Protein AF-A0A926UP22-F1 (afdb_monomer_lite)

Structure (mmCIF, N/CA/C/O backbone):
data_AF-A0A926UP22-F1
#
_entry.id   AF-A0A926UP22-F1
#
loop_
_atom_site.group_PDB
_atom_site.id
_atom_site.type_symbol
_atom_site.label_atom_id
_atom_site.label_alt_id
_atom_site.label_comp_id
_atom_site.label_asym_id
_atom_site.label_entity_id
_atom_site.label_seq_id
_atom_site.pdbx_PDB_ins_code
_atom_site.Cartn_x
_atom_site.Cartn_y
_atom_site.Cartn_z
_atom_site.occupancy
_atom_site.B_iso_or_equiv
_atom_site.auth_seq_id
_atom_site.auth_comp_id
_atom_site.auth_asym_id
_atom_site.auth_atom_id
_atom_site.pdbx_PDB_model_num
ATOM 1 N N . MET A 1 1 ? 1.005 -12.970 -0.689 1.00 61.16 1 MET A N 1
ATOM 2 C CA . MET A 1 1 ? 2.265 -12.343 -0.217 1.00 61.16 1 MET A CA 1
ATOM 3 C C . MET A 1 1 ? 2.832 -11.498 -1.350 1.00 61.16 1 MET A C 1
ATOM 5 O O . MET A 1 1 ? 2.769 -11.961 -2.481 1.00 61.16 1 MET A O 1
ATOM 9 N N . PHE A 1 2 ? 3.344 -10.287 -1.096 1.00 69.38 2 PHE A N 1
ATOM 10 C CA . PHE A 1 2 ? 4.009 -9.521 -2.163 1.00 69.38 2 PHE A CA 1
ATOM 11 C C . PHE A 1 2 ? 5.282 -10.238 -2.624 1.00 69.38 2 PHE A C 1
ATOM 13 O O . PHE A 1 2 ? 6.045 -10.668 -1.753 1.00 69.38 2 PHE A O 1
ATOM 20 N N . PRO A 1 3 ? 5.546 -10.326 -3.939 1.00 80.00 3 PRO A N 1
ATOM 21 C CA . PRO A 1 3 ? 6.833 -10.791 -4.439 1.00 80.00 3 PRO A CA 1
ATOM 22 C C . PRO A 1 3 ? 7.992 -9.988 -3.835 1.00 80.00 3 PRO A C 1
ATOM 24 O O . PRO A 1 3 ? 7.866 -8.789 -3.568 1.00 80.00 3 PRO A O 1
ATOM 27 N N . SER A 1 4 ? 9.131 -10.650 -3.628 1.00 79.00 4 SER A N 1
ATOM 28 C CA . SER A 1 4 ? 10.286 -10.104 -2.898 1.00 79.00 4 SER A CA 1
ATOM 29 C C . SER A 1 4 ? 10.817 -8.791 -3.480 1.00 79.00 4 SER A C 1
ATOM 31 O O . SER A 1 4 ? 11.283 -7.928 -2.740 1.00 79.00 4 SER A O 1
ATOM 33 N N . PHE A 1 5 ? 10.707 -8.592 -4.794 1.00 82.62 5 PHE A N 1
ATOM 34 C CA . PHE A 1 5 ? 11.163 -7.355 -5.425 1.00 82.62 5 PHE A CA 1
ATOM 35 C C . PHE A 1 5 ? 10.269 -6.151 -5.099 1.00 82.62 5 PHE A C 1
ATOM 37 O O . PHE A 1 5 ? 10.794 -5.075 -4.831 1.00 82.62 5 PHE A O 1
ATOM 44 N N . TYR A 1 6 ? 8.942 -6.330 -5.039 1.00 82.56 6 TYR A N 1
ATOM 45 C CA . TYR A 1 6 ? 8.033 -5.258 -4.627 1.00 82.56 6 TYR A CA 1
ATOM 46 C C . TYR A 1 6 ? 8.319 -4.831 -3.190 1.00 82.56 6 TYR A C 1
ATOM 48 O O . TYR A 1 6 ? 8.311 -3.642 -2.897 1.00 82.56 6 TYR A O 1
ATOM 56 N N . GLN A 1 7 ? 8.618 -5.786 -2.301 1.00 84.62 7 GLN A N 1
ATOM 57 C CA . GLN A 1 7 ? 8.979 -5.470 -0.917 1.00 84.62 7 GLN A CA 1
ATOM 58 C C . GLN A 1 7 ? 10.229 -4.591 -0.851 1.00 84.62 7 GLN A C 1
ATOM 60 O O . GLN A 1 7 ? 10.166 -3.528 -0.243 1.00 84.62 7 GLN A O 1
ATOM 65 N N . LYS A 1 8 ? 11.303 -4.959 -1.562 1.00 86.44 8 LYS A N 1
ATOM 66 C CA . LYS A 1 8 ? 12.543 -4.166 -1.602 1.00 86.44 8 LYS A CA 1
ATOM 67 C C . LYS A 1 8 ? 12.329 -2.734 -2.090 1.00 86.44 8 LYS A C 1
ATOM 69 O O . LYS A 1 8 ? 12.986 -1.823 -1.602 1.00 86.44 8 LYS A O 1
ATOM 74 N N . ILE A 1 9 ? 11.445 -2.528 -3.067 1.00 85.62 9 ILE A N 1
ATOM 75 C CA . ILE A 1 9 ? 11.139 -1.186 -3.578 1.00 85.62 9 ILE A CA 1
ATOM 76 C C . ILE A 1 9 ? 10.309 -0.413 -2.551 1.00 85.62 9 ILE A C 1
ATOM 78 O O . ILE A 1 9 ? 10.659 0.708 -2.199 1.00 85.62 9 ILE A O 1
ATOM 82 N N . LEU A 1 10 ? 9.247 -1.020 -2.018 1.00 86.44 10 LEU A N 1
ATOM 83 C CA . LEU A 1 10 ? 8.352 -0.381 -1.051 1.00 86.44 10 LEU A CA 1
ATOM 84 C C . LEU A 1 10 ? 9.061 -0.013 0.262 1.00 86.44 10 LEU A C 1
ATOM 86 O O . LEU A 1 10 ? 8.751 1.026 0.840 1.00 86.44 10 LEU A O 1
ATOM 90 N N . GLU A 1 11 ? 10.032 -0.813 0.706 1.00 88.88 11 GLU A N 1
ATOM 91 C CA . GLU A 1 11 ? 10.859 -0.550 1.894 1.00 88.88 11 GLU A CA 1
ATOM 92 C C . GLU A 1 11 ? 11.722 0.715 1.766 1.00 88.88 11 GLU A C 1
ATOM 94 O O . GLU A 1 11 ? 12.076 1.310 2.782 1.00 88.88 11 GLU A O 1
ATOM 99 N N . LYS A 1 12 ? 12.011 1.186 0.543 1.00 86.31 12 LYS A N 1
ATOM 100 C CA . LYS A 1 12 ? 12.716 2.464 0.330 1.00 86.31 12 LYS A CA 1
ATOM 101 C C . LYS A 1 12 ? 11.844 3.679 0.651 1.00 86.31 12 LYS A C 1
ATOM 103 O O . LYS A 1 12 ? 12.364 4.718 1.045 1.00 86.31 12 LYS A O 1
ATOM 108 N N . TYR A 1 13 ? 10.527 3.557 0.472 1.00 84.75 13 TYR A N 1
ATOM 109 C CA . TYR A 1 13 ? 9.584 4.681 0.539 1.00 84.75 13 TYR A CA 1
ATOM 110 C C . TYR A 1 13 ? 8.708 4.666 1.797 1.00 84.75 13 TYR A C 1
ATOM 112 O O . TYR A 1 13 ? 8.288 5.720 2.287 1.00 84.75 13 TYR A O 1
ATOM 120 N N . LEU A 1 14 ? 8.418 3.479 2.331 1.00 87.69 14 LEU A N 1
ATOM 121 C CA . LEU A 1 14 ? 7.493 3.274 3.440 1.00 87.69 14 LEU A CA 1
ATOM 122 C C . LEU A 1 14 ? 8.234 2.741 4.663 1.00 87.69 14 LEU A C 1
ATOM 124 O O . LEU A 1 14 ? 9.020 1.803 4.578 1.00 87.69 14 LEU A O 1
ATOM 128 N N . ASN A 1 15 ? 7.920 3.293 5.835 1.00 88.75 15 ASN A N 1
ATOM 129 C CA . ASN A 1 15 ? 8.398 2.707 7.085 1.00 88.75 15 ASN A CA 1
ATOM 130 C C . ASN A 1 15 ? 7.677 1.380 7.391 1.00 88.75 15 ASN A C 1
ATOM 132 O O . ASN A 1 15 ? 6.606 1.100 6.850 1.00 88.75 15 ASN A O 1
ATOM 136 N N . ASN A 1 16 ? 8.211 0.594 8.328 1.00 88.25 16 ASN A N 1
ATOM 137 C CA . ASN A 1 16 ? 7.648 -0.715 8.683 1.00 88.25 16 ASN A CA 1
ATOM 138 C C . ASN A 1 16 ? 6.146 -0.680 9.014 1.00 88.25 16 ASN A C 1
ATOM 140 O O . ASN A 1 16 ? 5.397 -1.546 8.565 1.00 88.25 16 ASN A O 1
ATOM 144 N N . LYS A 1 17 ? 5.678 0.337 9.751 1.00 88.62 17 LYS A N 1
ATOM 145 C CA . LYS A 1 17 ? 4.252 0.474 10.100 1.00 88.62 17 LYS A CA 1
ATOM 146 C C . LYS A 1 17 ? 3.398 0.715 8.854 1.00 88.62 17 LYS A C 1
ATOM 148 O O . LYS A 1 17 ? 2.394 0.043 8.660 1.00 88.62 17 LYS A O 1
ATOM 153 N N . GLN A 1 18 ? 3.825 1.633 7.992 1.00 88.06 18 GLN A N 1
ATOM 154 C CA . GLN A 1 18 ? 3.165 1.960 6.728 1.00 88.06 18 GLN A CA 1
ATOM 155 C C . GLN A 1 18 ? 3.131 0.768 5.771 1.00 88.06 18 GLN A C 1
ATOM 157 O O . GLN A 1 18 ? 2.131 0.542 5.096 1.00 88.06 18 GLN A O 1
ATOM 162 N N . LEU A 1 19 ? 4.202 -0.018 5.741 1.00 89.56 19 LEU A N 1
ATOM 163 C CA . LEU A 1 19 ? 4.307 -1.197 4.894 1.00 89.56 19 LEU A CA 1
ATOM 164 C C . LEU A 1 19 ? 3.370 -2.315 5.373 1.00 89.56 19 LEU A C 1
ATOM 166 O O . LEU A 1 19 ? 2.726 -2.973 4.556 1.00 89.56 19 LEU A O 1
ATOM 170 N N . ILE A 1 20 ? 3.221 -2.490 6.690 1.00 90.00 20 ILE A N 1
ATOM 171 C CA . ILE A 1 20 ? 2.202 -3.376 7.271 1.00 90.00 20 ILE A CA 1
ATOM 172 C C . ILE A 1 20 ? 0.798 -2.884 6.909 1.00 90.00 20 ILE A C 1
ATOM 174 O O . ILE A 1 20 ? -0.008 -3.680 6.429 1.00 90.00 20 ILE A O 1
ATOM 178 N N . THR A 1 21 ? 0.518 -1.586 7.067 1.00 90.62 21 THR A N 1
ATOM 179 C CA . THR A 1 21 ? -0.770 -1.002 6.665 1.00 90.62 21 THR A CA 1
ATOM 180 C C . THR A 1 21 ? -1.062 -1.280 5.191 1.00 90.62 21 THR A C 1
ATOM 182 O O . THR A 1 21 ? -2.151 -1.752 4.876 1.00 90.62 21 THR A O 1
ATOM 185 N N . LEU A 1 22 ? -0.086 -1.087 4.296 1.00 90.62 22 LEU A N 1
ATOM 186 C CA . LEU A 1 22 ? -0.232 -1.378 2.868 1.00 90.62 22 LEU A CA 1
ATOM 187 C C . LEU A 1 22 ? -0.513 -2.862 2.603 1.00 90.62 22 LEU A C 1
ATOM 189 O O . LEU A 1 22 ? -1.412 -3.188 1.832 1.00 90.62 22 LEU A O 1
ATOM 193 N N . LYS A 1 23 ? 0.231 -3.767 3.252 1.00 89.88 23 LYS A N 1
ATOM 194 C CA . LYS A 1 23 ? 0.032 -5.223 3.146 1.00 89.88 23 LYS A CA 1
ATOM 195 C C . LYS A 1 23 ? -1.385 -5.624 3.538 1.00 89.88 23 LYS A C 1
ATOM 197 O O . LYS A 1 23 ? -2.025 -6.380 2.809 1.00 89.88 23 LYS A O 1
ATOM 202 N N . VAL A 1 24 ? -1.878 -5.096 4.656 1.00 91.12 24 VAL A N 1
ATOM 203 C CA . VAL A 1 24 ? -3.244 -5.353 5.121 1.00 91.12 24 VAL A CA 1
ATOM 204 C C . VAL A 1 24 ? -4.261 -4.767 4.146 1.00 91.12 24 VAL A C 1
ATOM 206 O O . VAL A 1 24 ? -5.222 -5.445 3.799 1.00 91.12 24 VAL A O 1
ATOM 209 N N . LEU A 1 25 ? -4.041 -3.549 3.648 1.00 90.19 25 LEU A N 1
ATOM 210 C CA . LEU A 1 25 ? -4.966 -2.903 2.720 1.00 90.19 25 LEU A CA 1
ATOM 211 C C . LEU A 1 25 ? -5.083 -3.670 1.395 1.00 90.19 25 LEU A C 1
ATOM 213 O O . LEU A 1 25 ? -6.189 -3.913 0.921 1.00 90.19 25 LEU A O 1
ATOM 217 N N . VAL A 1 26 ? -3.957 -4.108 0.825 1.00 89.75 26 VAL A N 1
ATOM 218 C CA . VAL A 1 26 ? -3.949 -4.915 -0.404 1.00 89.75 26 VAL A CA 1
ATOM 219 C C . VAL A 1 26 ? -4.611 -6.270 -0.183 1.00 89.75 26 VAL A C 1
ATOM 221 O O . VAL A 1 26 ? -5.381 -6.712 -1.031 1.00 89.75 26 VAL A O 1
ATOM 224 N N . TYR A 1 27 ? -4.393 -6.902 0.970 1.00 89.94 27 TYR A N 1
ATOM 225 C CA . TYR A 1 27 ? -5.112 -8.122 1.332 1.00 89.94 27 TYR A CA 1
ATOM 226 C C . TYR A 1 27 ? -6.635 -7.900 1.425 1.00 89.94 27 TYR A C 1
ATOM 228 O O . TYR A 1 27 ? -7.417 -8.696 0.903 1.00 89.94 27 TYR A O 1
ATOM 236 N N . LEU A 1 28 ? -7.078 -6.800 2.043 1.00 89.44 28 LEU A N 1
ATOM 237 C CA . LEU A 1 28 ? -8.500 -6.452 2.130 1.00 89.44 28 LEU A CA 1
ATOM 238 C C . LEU A 1 28 ? -9.113 -6.205 0.748 1.00 89.44 28 LEU A C 1
ATOM 240 O O . LEU A 1 28 ? -10.209 -6.689 0.479 1.00 89.44 28 LEU A O 1
ATOM 244 N N . LEU A 1 29 ? -8.393 -5.526 -0.146 1.00 88.75 29 LEU A N 1
ATOM 245 C CA . LEU A 1 29 ? -8.829 -5.315 -1.528 1.00 88.75 29 LEU A CA 1
ATOM 246 C C . LEU A 1 29 ? -8.959 -6.640 -2.293 1.00 88.75 29 LEU A C 1
ATOM 248 O O . LEU A 1 29 ? -9.960 -6.864 -2.969 1.00 88.75 29 LEU A O 1
ATOM 252 N N . GLN A 1 30 ? -7.987 -7.544 -2.142 1.00 86.44 30 GLN A N 1
ATOM 253 C CA . GLN A 1 30 ? -8.006 -8.859 -2.794 1.00 86.44 30 GLN A CA 1
ATOM 254 C C . GLN A 1 30 ? -9.157 -9.747 -2.305 1.00 86.44 30 GLN A C 1
ATOM 256 O O . GLN A 1 30 ? -9.746 -10.482 -3.095 1.00 86.44 30 GLN A O 1
ATOM 261 N N . THR A 1 31 ? -9.484 -9.681 -1.013 1.00 87.44 31 THR A N 1
ATOM 262 C CA . THR A 1 31 ? -10.522 -10.525 -0.401 1.00 87.44 31 THR A CA 1
ATOM 263 C C . THR A 1 31 ? -11.930 -9.975 -0.590 1.00 87.44 31 THR A C 1
ATOM 265 O O . THR A 1 31 ? -12.843 -10.739 -0.887 1.00 87.44 31 THR A O 1
ATOM 268 N N . GLN A 1 32 ? -12.126 -8.665 -0.424 1.00 83.31 32 GLN A N 1
ATOM 269 C CA . GLN A 1 32 ? -13.451 -8.043 -0.481 1.00 83.31 32 GLN A CA 1
ATOM 270 C C . GLN A 1 32 ? -13.871 -7.656 -1.903 1.00 83.31 32 GLN A C 1
ATOM 272 O O . GLN A 1 32 ? -15.066 -7.509 -2.139 1.00 83.31 32 GLN A O 1
ATOM 277 N N . LYS A 1 33 ? -12.916 -7.481 -2.835 1.00 82.00 33 LYS A N 1
ATOM 278 C CA . LYS A 1 33 ? -13.142 -6.995 -4.214 1.00 82.00 33 LYS A CA 1
ATOM 279 C C . LYS A 1 33 ? -13.931 -5.676 -4.294 1.00 82.00 33 LYS A C 1
ATOM 281 O O . LYS A 1 33 ? -14.504 -5.355 -5.328 1.00 82.00 33 LYS A O 1
ATOM 286 N N . ASP A 1 34 ? -13.949 -4.916 -3.203 1.00 79.62 34 ASP A N 1
ATOM 287 C CA . ASP A 1 34 ? -14.681 -3.664 -3.049 1.00 79.62 34 ASP A CA 1
ATOM 288 C C . ASP A 1 34 ? -13.711 -2.588 -2.558 1.00 79.62 34 ASP A C 1
ATOM 290 O O . ASP A 1 34 ? -12.962 -2.793 -1.598 1.00 79.62 34 ASP A O 1
ATOM 294 N N . VAL A 1 35 ? -13.713 -1.451 -3.248 1.00 83.62 35 VAL A N 1
ATOM 295 C CA . VAL A 1 35 ? -12.756 -0.355 -3.053 1.00 83.62 35 VAL A CA 1
ATOM 296 C C . VAL A 1 35 ? -13.321 0.725 -2.118 1.00 83.62 35 VAL A C 1
ATOM 298 O O . VAL A 1 35 ? -12.607 1.649 -1.730 1.00 83.62 35 VAL A O 1
ATOM 301 N N . ARG A 1 36 ? -14.588 0.611 -1.689 1.00 89.25 36 ARG A N 1
ATOM 302 C CA . ARG A 1 36 ? -15.216 1.577 -0.773 1.00 89.25 36 ARG A CA 1
ATOM 303 C C . ARG A 1 36 ? -14.471 1.654 0.560 1.00 89.25 36 ARG A C 1
ATOM 305 O O . ARG A 1 36 ? -14.316 0.653 1.270 1.00 89.25 36 ARG A O 1
ATOM 312 N N . ILE A 1 37 ? -14.066 2.864 0.950 1.00 89.69 37 ILE A N 1
ATOM 313 C CA . ILE A 1 37 ? -13.298 3.120 2.181 1.00 89.69 37 ILE A CA 1
ATOM 314 C C . ILE A 1 37 ? -14.078 2.664 3.417 1.00 89.69 37 ILE A C 1
ATOM 316 O O . ILE A 1 37 ? -13.494 2.158 4.373 1.00 89.69 37 ILE A O 1
ATOM 320 N N . GLU A 1 38 ? -15.401 2.792 3.406 1.00 89.88 38 GLU A N 1
ATOM 321 C CA . GLU A 1 38 ? -16.295 2.371 4.481 1.00 89.88 38 GLU A CA 1
ATOM 322 C C . GLU A 1 38 ? -16.197 0.869 4.734 1.00 89.88 38 GLU A C 1
ATOM 324 O O . GLU A 1 38 ? -16.174 0.435 5.892 1.00 89.88 38 GLU A O 1
ATOM 329 N N . ARG A 1 39 ? -16.126 0.093 3.644 1.00 89.75 39 ARG A N 1
ATOM 330 C CA . ARG A 1 39 ? -16.052 -1.366 3.666 1.00 89.75 39 ARG A CA 1
ATOM 331 C C . ARG A 1 39 ? -14.664 -1.829 4.086 1.00 89.75 39 ARG A C 1
ATOM 333 O O . ARG A 1 39 ? -14.550 -2.684 4.962 1.00 89.75 39 ARG A O 1
ATOM 340 N N . LEU A 1 40 ? -13.621 -1.195 3.552 1.00 91.12 40 LEU A N 1
ATOM 341 C CA . LEU A 1 40 ? -12.243 -1.425 3.984 1.00 91.12 40 LEU A CA 1
ATOM 342 C C . LEU A 1 40 ? -12.071 -1.110 5.475 1.00 91.12 40 LEU A C 1
ATOM 344 O O . LEU A 1 40 ? -11.507 -1.911 6.211 1.00 91.12 40 LEU A O 1
ATOM 348 N N . ALA A 1 41 ? -12.623 0.007 5.951 1.00 92.06 41 ALA A N 1
ATOM 349 C CA . ALA A 1 41 ? -12.555 0.403 7.353 1.00 92.06 41 ALA A CA 1
ATOM 350 C C . ALA A 1 41 ? -13.337 -0.529 8.285 1.00 92.06 41 ALA A C 1
ATOM 352 O O . ALA A 1 41 ? -12.907 -0.730 9.416 1.00 92.06 41 ALA A O 1
ATOM 353 N N . ALA A 1 42 ? -14.463 -1.096 7.839 1.00 91.88 42 ALA A N 1
ATOM 354 C CA . ALA A 1 42 ? -15.223 -2.072 8.623 1.00 91.88 42 ALA A CA 1
ATOM 355 C C . ALA A 1 42 ? -14.409 -3.352 8.875 1.00 91.88 42 ALA A C 1
ATOM 357 O O . ALA A 1 42 ? -14.405 -3.869 9.993 1.00 91.88 42 ALA A O 1
ATOM 358 N N . ASN A 1 43 ? -13.672 -3.797 7.855 1.00 90.94 43 ASN A N 1
ATOM 359 C CA . ASN A 1 43 ? -12.905 -5.043 7.861 1.00 90.94 43 ASN A CA 1
ATOM 360 C C . ASN A 1 43 ? -11.438 -4.868 8.287 1.00 90.94 43 ASN A C 1
ATOM 362 O O . ASN A 1 43 ? -10.701 -5.846 8.389 1.00 90.94 43 ASN A O 1
ATOM 366 N N . LEU A 1 44 ? -10.995 -3.634 8.530 1.00 90.75 44 LEU A N 1
ATOM 367 C CA . LEU A 1 44 ? -9.633 -3.352 8.961 1.00 90.75 44 LEU A CA 1
ATOM 368 C C . LEU A 1 44 ? -9.420 -3.891 10.392 1.00 90.75 44 LEU A C 1
ATOM 370 O O . LEU A 1 44 ? -10.141 -3.449 11.296 1.00 90.75 44 LEU A O 1
ATOM 374 N N . PRO A 1 45 ? -8.439 -4.791 10.622 1.00 89.38 45 PRO A N 1
ATOM 375 C CA . PRO A 1 45 ? -8.196 -5.452 11.906 1.00 89.38 45 PRO A CA 1
ATOM 376 C C . PRO A 1 45 ? -7.445 -4.523 12.871 1.00 89.38 45 PRO A C 1
ATOM 378 O O . PRO A 1 45 ? -6.310 -4.770 13.268 1.00 89.38 45 PRO A O 1
ATOM 381 N N . LEU A 1 46 ? -8.073 -3.400 13.205 1.00 89.06 46 LEU A N 1
ATOM 382 C CA . LEU A 1 46 ? -7.559 -2.378 14.109 1.00 89.06 46 LEU A CA 1
ATOM 383 C C . LEU A 1 46 ? -8.619 -2.124 15.192 1.00 89.06 46 LEU A C 1
ATOM 385 O O . LEU A 1 46 ? -9.749 -1.777 14.836 1.00 89.06 46 LEU A O 1
ATOM 389 N N . PRO A 1 47 ? -8.291 -2.283 16.490 1.00 90.00 47 PRO A N 1
ATOM 390 C CA . PRO A 1 47 ? -9.250 -2.171 17.590 1.00 90.00 47 PRO A CA 1
ATOM 391 C C . PRO A 1 47 ? -9.517 -0.699 17.936 1.00 90.00 47 PRO A C 1
ATOM 393 O O . PRO A 1 47 ? -9.202 -0.221 19.020 1.00 90.00 47 PRO A O 1
ATOM 396 N N . ILE A 1 48 ? -10.050 0.047 16.974 1.00 92.31 48 ILE A N 1
ATOM 397 C CA . ILE A 1 48 ? -10.426 1.454 17.113 1.00 92.31 48 ILE A CA 1
ATOM 398 C C . ILE A 1 48 ? -11.783 1.683 16.447 1.00 92.31 48 ILE A C 1
ATOM 400 O O . ILE A 1 48 ? -12.238 0.889 15.614 1.00 92.31 48 ILE A O 1
ATOM 404 N N . GLU A 1 49 ? -12.415 2.810 16.769 1.00 94.44 49 GLU A N 1
ATOM 405 C CA . GLU A 1 49 ? -13.689 3.187 16.164 1.00 94.44 49 GLU A CA 1
ATOM 406 C C . GLU A 1 49 ? -13.637 3.167 14.634 1.00 94.44 49 GLU A C 1
ATOM 408 O O . GLU A 1 49 ? -12.647 3.561 14.010 1.00 94.44 49 GLU A O 1
ATOM 413 N N . GLN A 1 50 ? -14.738 2.754 14.008 1.00 91.19 50 GLN A N 1
ATOM 414 C CA . GLN A 1 50 ? -14.817 2.649 12.552 1.00 91.19 50 GLN A CA 1
ATOM 415 C C . GLN A 1 50 ? -14.531 3.987 11.854 1.00 91.19 50 GLN A C 1
ATOM 417 O O . GLN A 1 50 ? -13.815 4.013 10.854 1.00 91.19 50 GLN A O 1
ATOM 422 N N . ASN A 1 51 ? -15.009 5.106 12.404 1.00 92.88 51 ASN A N 1
ATOM 423 C CA . ASN A 1 51 ? -14.725 6.440 11.867 1.00 92.88 51 ASN A CA 1
ATOM 424 C C . ASN A 1 51 ? -13.230 6.785 11.938 1.00 92.88 51 ASN A C 1
ATOM 426 O O . ASN A 1 51 ? -12.678 7.395 11.022 1.00 92.88 51 ASN A O 1
ATOM 430 N N . SER A 1 52 ? -12.547 6.342 12.992 1.00 95.25 52 SER A N 1
ATOM 431 C CA . SER A 1 52 ? -11.097 6.480 13.126 1.00 95.25 52 SER A CA 1
ATOM 432 C C . SER A 1 52 ? -10.347 5.582 12.140 1.00 95.25 52 SER A C 1
ATOM 434 O O . SER A 1 52 ? -9.373 6.039 11.543 1.00 95.25 52 SER A O 1
ATOM 436 N N . ARG A 1 53 ? -10.836 4.362 11.865 1.00 94.44 53 ARG A N 1
ATOM 437 C CA . ARG A 1 53 ? -10.300 3.489 10.797 1.00 94.44 53 ARG A CA 1
ATOM 438 C C . ARG A 1 53 ? -10.448 4.121 9.414 1.00 94.44 53 ARG A C 1
ATOM 440 O O . ARG A 1 53 ? -9.485 4.127 8.653 1.00 94.44 53 ARG A O 1
ATOM 447 N N . ARG A 1 54 ? -11.606 4.716 9.105 1.00 93.88 54 ARG A N 1
ATOM 448 C CA . ARG A 1 54 ? -11.833 5.448 7.842 1.00 93.88 54 ARG A CA 1
ATOM 449 C C . ARG A 1 54 ? -10.835 6.590 7.681 1.00 93.88 54 ARG A C 1
ATOM 451 O O . ARG A 1 54 ? -10.123 6.640 6.682 1.00 93.88 54 ARG A O 1
ATOM 458 N N . ARG A 1 55 ? -10.716 7.445 8.704 1.00 94.50 55 ARG A N 1
ATOM 459 C CA . ARG A 1 55 ? -9.741 8.546 8.722 1.00 94.50 55 ARG A CA 1
ATOM 460 C C . ARG A 1 55 ? -8.305 8.045 8.590 1.00 94.50 55 ARG A C 1
ATOM 462 O O . ARG A 1 55 ? -7.505 8.678 7.911 1.00 94.50 55 ARG A O 1
ATOM 469 N N . HIS A 1 56 ? -7.969 6.916 9.211 1.00 91.81 56 HIS A N 1
ATOM 470 C CA . HIS A 1 56 ? -6.649 6.304 9.085 1.00 91.81 56 HIS A CA 1
ATOM 471 C C . HIS A 1 56 ? -6.351 5.887 7.640 1.00 91.81 56 HIS A C 1
ATOM 473 O O . HIS A 1 56 ? -5.307 6.262 7.113 1.00 91.81 56 HIS A O 1
ATOM 479 N N . ILE A 1 57 ? -7.278 5.174 6.989 1.00 91.81 57 ILE A N 1
ATOM 480 C CA . ILE A 1 57 ? -7.141 4.762 5.584 1.00 91.81 57 ILE A CA 1
ATOM 481 C C . ILE A 1 57 ? -7.015 5.989 4.678 1.00 91.81 57 ILE A C 1
ATOM 483 O O . ILE A 1 57 ? -6.079 6.061 3.890 1.00 91.81 57 ILE A O 1
ATOM 487 N N . GLN A 1 58 ? -7.890 6.985 4.833 1.00 92.56 58 GLN A N 1
ATOM 488 C CA . GLN A 1 58 ? -7.839 8.221 4.044 1.00 92.56 58 GLN A CA 1
ATOM 489 C C . GLN A 1 58 ? -6.495 8.941 4.195 1.00 92.56 58 GLN A C 1
ATOM 491 O O . GLN A 1 58 ? -5.854 9.276 3.204 1.00 92.56 58 GLN A O 1
ATOM 496 N N . ARG A 1 59 ? -6.020 9.132 5.434 1.00 91.06 59 ARG A N 1
ATOM 497 C CA . ARG A 1 59 ? -4.716 9.764 5.698 1.00 91.06 59 ARG A CA 1
ATOM 498 C C . ARG A 1 59 ? -3.556 8.963 5.117 1.00 91.06 59 ARG A C 1
ATOM 500 O O . ARG A 1 59 ? -2.579 9.560 4.682 1.00 91.06 59 ARG A O 1
ATOM 507 N N . PHE A 1 60 ? -3.646 7.636 5.141 1.00 90.19 60 PHE A N 1
ATOM 508 C CA . PHE A 1 60 ? -2.627 6.765 4.573 1.00 90.19 60 PHE A CA 1
ATOM 509 C C . PHE A 1 60 ? -2.584 6.862 3.043 1.00 90.19 60 PHE A C 1
ATOM 511 O O . PHE A 1 60 ? -1.503 7.026 2.485 1.00 90.19 60 PHE A O 1
ATOM 518 N N . LEU A 1 61 ? -3.742 6.818 2.379 1.00 86.38 61 LEU A N 1
ATOM 519 C CA . LEU A 1 61 ? -3.846 6.913 0.919 1.00 86.38 61 LEU A CA 1
ATOM 520 C C . LEU A 1 61 ? -3.458 8.299 0.390 1.00 86.38 61 LEU A C 1
ATOM 522 O O . LEU A 1 61 ? -2.823 8.396 -0.652 1.00 86.38 61 LEU A O 1
ATOM 526 N N . ASN A 1 62 ? -3.763 9.358 1.143 1.00 87.62 62 ASN A N 1
ATOM 527 C CA . ASN A 1 62 ? -3.387 10.732 0.797 1.00 87.62 62 ASN A CA 1
ATOM 528 C C . ASN A 1 62 ? -1.934 11.078 1.167 1.00 87.62 62 ASN A C 1
ATOM 530 O O . ASN A 1 62 ? -1.501 12.216 0.984 1.00 87.62 62 ASN A O 1
ATOM 534 N N . ALA A 1 63 ? -1.168 10.145 1.739 1.00 84.56 63 ALA A N 1
ATOM 535 C CA . ALA A 1 63 ? 0.212 10.417 2.109 1.00 84.56 63 ALA A CA 1
ATOM 536 C C . ALA A 1 63 ? 1.077 10.582 0.851 1.00 84.56 63 ALA A C 1
ATOM 538 O O . ALA A 1 63 ? 1.142 9.686 0.016 1.00 84.56 63 ALA A O 1
ATOM 539 N N . GLN A 1 64 ? 1.847 11.671 0.774 1.00 75.12 64 GLN A N 1
ATOM 540 C CA . GLN A 1 64 ? 2.758 11.952 -0.349 1.00 75.12 64 GLN A CA 1
ATOM 541 C C . GLN A 1 64 ? 3.771 10.819 -0.610 1.00 75.12 64 GLN A C 1
ATOM 543 O O . GLN A 1 64 ? 4.216 10.614 -1.735 1.00 75.12 64 GLN A O 1
ATOM 548 N N . LYS A 1 65 ? 4.097 10.032 0.425 1.00 75.31 65 LYS A N 1
ATOM 549 C CA . LYS A 1 65 ? 4.975 8.852 0.333 1.00 75.31 65 LYS A CA 1
ATOM 550 C C . LYS A 1 65 ? 4.374 7.699 -0.472 1.00 75.31 65 LYS A C 1
ATOM 552 O O . LYS A 1 65 ? 5.118 6.852 -0.946 1.00 75.31 65 LYS A O 1
ATOM 557 N N . LEU A 1 66 ? 3.048 7.664 -0.611 1.00 73.56 66 LEU A N 1
ATOM 558 C CA . LEU A 1 66 ? 2.320 6.727 -1.463 1.00 73.56 66 LEU A CA 1
ATOM 559 C C . LEU A 1 66 ? 2.073 7.315 -2.861 1.00 73.56 66 LEU A C 1
ATOM 561 O O . LEU A 1 66 ? 1.213 6.823 -3.586 1.00 73.56 66 LEU A O 1
ATOM 565 N N . SER A 1 67 ? 2.797 8.378 -3.241 1.00 74.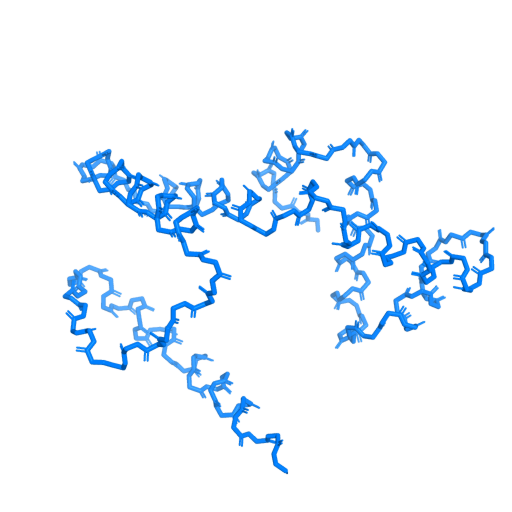12 67 SER A N 1
ATOM 566 C CA . SER A 1 67 ? 2.696 8.943 -4.582 1.00 74.12 67 SER A CA 1
ATOM 567 C C . SER A 1 67 ? 2.884 7.837 -5.612 1.00 74.12 67 SER A C 1
ATOM 569 O O . SER A 1 67 ? 3.934 7.188 -5.678 1.00 74.12 67 SER A O 1
ATOM 571 N N . ILE A 1 68 ? 1.835 7.645 -6.409 1.00 67.31 68 ILE A N 1
ATOM 572 C CA . ILE A 1 68 ? 1.778 6.662 -7.485 1.00 67.31 68 ILE A CA 1
ATOM 573 C C . ILE A 1 68 ? 2.994 6.859 -8.393 1.00 67.31 68 ILE A C 1
ATOM 575 O O . ILE A 1 68 ? 3.691 5.902 -8.696 1.00 67.31 68 ILE A O 1
ATOM 579 N N . VAL A 1 69 ? 3.329 8.107 -8.718 1.00 72.12 69 VAL A N 1
ATOM 580 C CA . VAL A 1 69 ? 4.464 8.464 -9.579 1.00 72.12 69 VAL A CA 1
ATOM 581 C C . VAL A 1 69 ? 5.793 7.917 -9.042 1.00 72.12 69 VAL A C 1
ATOM 583 O O . VAL A 1 69 ? 6.571 7.358 -9.808 1.00 72.12 69 VAL A O 1
ATOM 586 N N . LEU A 1 70 ? 6.044 8.022 -7.732 1.00 71.62 70 LEU A N 1
ATOM 587 C CA . LEU A 1 70 ? 7.313 7.598 -7.126 1.00 71.62 70 LEU A CA 1
ATOM 588 C C . LEU A 1 70 ? 7.430 6.073 -7.035 1.00 71.62 70 LEU A C 1
ATOM 590 O O . LEU A 1 70 ? 8.453 5.499 -7.397 1.00 71.62 70 LEU A O 1
ATOM 594 N N . ILE A 1 71 ? 6.371 5.409 -6.568 1.00 78.69 71 ILE A N 1
ATOM 595 C CA . ILE A 1 71 ? 6.396 3.959 -6.343 1.00 78.69 71 ILE A CA 1
ATOM 596 C C . ILE A 1 71 ? 6.302 3.199 -7.671 1.00 78.69 71 ILE A C 1
ATOM 598 O O . ILE A 1 71 ? 7.025 2.222 -7.872 1.00 78.69 71 ILE A O 1
ATOM 602 N N . TRP A 1 72 ? 5.430 3.631 -8.587 1.00 77.75 72 TRP A N 1
ATOM 603 C CA . TRP A 1 72 ? 5.230 2.927 -9.853 1.00 77.75 72 TRP A CA 1
ATOM 604 C C . TRP A 1 72 ? 6.436 3.032 -10.772 1.00 77.75 72 TRP A C 1
ATOM 606 O O . TRP A 1 72 ? 6.729 2.060 -11.461 1.00 77.75 72 TRP A O 1
ATOM 616 N N . PHE A 1 73 ? 7.162 4.151 -10.760 1.00 78.31 73 PHE A N 1
ATOM 617 C CA . PHE A 1 73 ? 8.319 4.3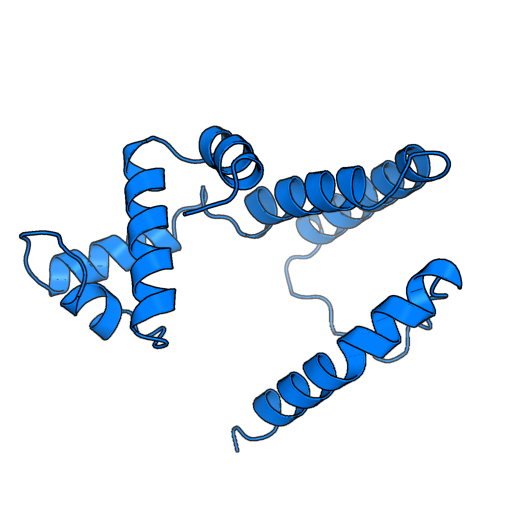06 -11.634 1.00 78.31 73 PHE A CA 1
ATOM 618 C C . PHE A 1 73 ? 9.421 3.287 -11.316 1.00 78.31 73 PHE A C 1
ATOM 620 O O . PHE A 1 73 ? 9.871 2.569 -12.208 1.00 78.31 73 PHE A O 1
ATOM 627 N N . ASP A 1 74 ? 9.795 3.144 -10.042 1.00 79.50 74 ASP A N 1
ATOM 628 C CA . ASP A 1 74 ? 10.799 2.159 -9.625 1.00 79.50 74 ASP A CA 1
ATOM 629 C C . ASP A 1 74 ? 10.348 0.717 -9.885 1.00 79.50 74 ASP A C 1
ATOM 631 O O . ASP A 1 74 ? 11.151 -0.126 -10.286 1.00 79.50 74 ASP A O 1
ATOM 635 N N . ILE A 1 75 ? 9.056 0.432 -9.692 1.00 82.19 75 ILE A N 1
ATOM 636 C CA . ILE A 1 75 ? 8.468 -0.878 -9.994 1.00 82.19 75 ILE A CA 1
ATOM 637 C C . ILE A 1 75 ? 8.555 -1.187 -11.489 1.00 82.19 75 ILE A C 1
ATOM 639 O O . ILE A 1 75 ? 8.984 -2.278 -11.857 1.00 82.19 75 ILE A O 1
ATOM 643 N N . ILE A 1 76 ? 8.149 -0.247 -12.346 1.00 80.69 76 ILE A N 1
ATOM 644 C CA . ILE A 1 76 ? 8.166 -0.414 -13.802 1.00 80.69 76 ILE A CA 1
ATOM 645 C C . ILE A 1 76 ? 9.606 -0.551 -14.291 1.00 80.69 76 ILE A C 1
ATOM 647 O O . ILE A 1 76 ? 9.889 -1.438 -15.088 1.00 80.69 76 ILE A O 1
ATOM 651 N N . LYS A 1 77 ? 10.535 0.258 -13.773 1.00 81.19 77 LYS A N 1
ATOM 652 C CA . LYS A 1 77 ? 11.959 0.176 -14.113 1.00 81.19 77 LYS A CA 1
ATOM 653 C C . LYS A 1 77 ? 12.543 -1.206 -13.813 1.00 81.19 77 LYS A C 1
ATOM 655 O O . LYS A 1 77 ? 13.217 -1.775 -14.666 1.00 81.19 77 LYS A O 1
ATOM 660 N N . GLU A 1 78 ? 12.251 -1.755 -12.634 1.00 81.25 78 GLU A N 1
ATOM 661 C CA . GLU A 1 78 ? 12.672 -3.107 -12.237 1.00 81.25 78 GLU A CA 1
ATOM 662 C C . GLU A 1 78 ? 11.942 -4.223 -12.999 1.00 81.25 78 GLU A C 1
ATOM 664 O O . GLU A 1 78 ? 12.502 -5.293 -13.226 1.00 81.25 78 GLU A O 1
ATOM 669 N N . LEU A 1 79 ? 10.690 -4.010 -13.405 1.00 81.62 79 LEU A N 1
ATOM 670 C CA . LEU A 1 79 ? 9.973 -4.956 -14.262 1.00 81.62 79 LEU A CA 1
ATOM 671 C C . LEU A 1 79 ? 10.582 -4.994 -15.661 1.00 81.62 79 LEU A C 1
ATOM 673 O O . LEU A 1 79 ? 10.863 -6.074 -16.171 1.00 81.62 79 LEU A O 1
ATOM 677 N N . ILE A 1 80 ? 10.828 -3.830 -16.259 1.00 78.00 80 ILE A N 1
ATOM 678 C CA . ILE A 1 80 ? 11.435 -3.722 -17.584 1.00 78.00 80 ILE A CA 1
ATOM 679 C C . ILE A 1 80 ? 12.847 -4.318 -17.558 1.00 78.00 80 ILE A C 1
ATOM 681 O O . ILE A 1 80 ? 13.169 -5.114 -18.430 1.00 78.00 80 ILE A O 1
ATOM 685 N N . SER A 1 81 ? 13.672 -4.020 -16.550 1.00 77.75 81 SER A N 1
ATOM 686 C CA . SER A 1 81 ? 15.026 -4.591 -16.467 1.00 77.75 81 SER A CA 1
ATOM 687 C C . SER A 1 81 ? 15.044 -6.116 -16.335 1.00 77.75 81 SER A C 1
ATOM 689 O O . SER A 1 81 ? 15.983 -6.759 -16.793 1.00 77.75 81 SER A O 1
ATOM 691 N N . LYS A 1 82 ? 14.016 -6.708 -15.718 1.00 71.94 82 LYS A N 1
ATOM 692 C CA . LYS A 1 82 ? 13.887 -8.166 -15.590 1.00 71.94 82 LYS A CA 1
ATOM 693 C C . LYS A 1 82 ? 13.284 -8.834 -16.815 1.00 71.94 82 LYS A C 1
ATOM 695 O O . LYS A 1 82 ? 13.608 -9.985 -17.085 1.00 71.94 82 LYS A O 1
ATOM 700 N N . LEU A 1 83 ? 12.378 -8.146 -17.505 1.00 71.44 83 LEU A N 1
ATOM 701 C CA . LEU A 1 83 ? 11.688 -8.668 -18.684 1.00 71.44 83 LEU A CA 1
ATOM 702 C C . LEU A 1 83 ? 12.499 -8.455 -19.972 1.00 71.44 83 LEU A C 1
ATOM 704 O O . LEU A 1 83 ? 12.330 -9.219 -20.917 1.00 71.44 83 LEU A O 1
ATOM 708 N N . PHE A 1 84 ? 13.395 -7.463 -20.007 1.00 65.19 84 PHE A N 1
ATOM 709 C CA . PHE A 1 84 ? 14.222 -7.133 -21.167 1.00 65.19 84 PHE A CA 1
ATOM 710 C C . PHE A 1 84 ? 15.717 -7.316 -20.864 1.00 65.19 84 PHE A C 1
ATOM 712 O O . PHE A 1 84 ? 16.290 -6.615 -20.033 1.00 65.19 84 PHE A O 1
ATOM 719 N N . ILE A 1 85 ? 16.351 -8.253 -21.576 1.00 58.41 85 ILE A N 1
ATOM 720 C CA . ILE A 1 85 ? 17.805 -8.495 -21.576 1.00 58.41 85 ILE A CA 1
ATOM 721 C C . ILE A 1 85 ? 18.510 -7.371 -22.385 1.00 58.41 85 ILE A C 1
ATOM 723 O O . ILE A 1 85 ? 17.921 -6.860 -23.343 1.00 58.41 85 ILE A O 1
ATOM 727 N N . PRO A 1 86 ? 19.715 -6.909 -21.987 1.00 54.34 86 PRO A N 1
ATOM 728 C CA . PRO A 1 86 ? 20.056 -5.485 -21.970 1.00 54.34 86 PRO A CA 1
ATOM 729 C C . PRO A 1 86 ? 20.964 -5.001 -23.113 1.00 54.34 86 PRO A C 1
ATOM 731 O O . PRO A 1 86 ? 21.953 -4.329 -22.836 1.00 54.34 86 PRO A O 1
ATOM 734 N N . ASP A 1 87 ? 20.625 -5.250 -24.377 1.00 54.03 87 ASP A N 1
ATOM 735 C CA . ASP A 1 87 ? 21.386 -4.615 -25.474 1.00 54.03 87 ASP A CA 1
ATOM 736 C C . ASP A 1 87 ? 20.831 -3.224 -25.853 1.00 54.03 87 ASP A C 1
ATOM 738 O O . ASP A 1 87 ? 21.601 -2.310 -26.133 1.00 54.03 87 ASP A O 1
ATOM 742 N N . ASP A 1 88 ? 19.520 -2.987 -25.704 1.00 53.97 88 ASP A N 1
ATOM 743 C CA . ASP A 1 88 ? 18.884 -1.695 -26.059 1.00 53.97 88 ASP A CA 1
ATOM 744 C C . ASP A 1 88 ? 18.466 -0.836 -24.844 1.00 53.97 88 ASP A C 1
ATOM 746 O O . ASP A 1 88 ? 18.045 0.320 -24.969 1.00 53.97 88 ASP A O 1
ATOM 750 N N . LEU A 1 89 ? 18.524 -1.406 -23.637 1.00 53.72 89 LEU A N 1
ATOM 751 C CA . LEU A 1 89 ? 17.820 -0.873 -22.467 1.00 53.72 89 LEU A CA 1
ATOM 752 C C . LEU A 1 89 ? 18.397 0.438 -21.890 1.00 53.72 89 LEU A C 1
ATOM 754 O O . LEU A 1 89 ? 17.605 1.328 -21.556 1.00 53.72 89 LEU A O 1
ATOM 758 N N . PRO A 1 90 ? 19.728 0.616 -21.756 1.00 57.53 90 PRO A N 1
ATOM 759 C CA . PRO A 1 90 ? 20.283 1.801 -21.098 1.00 57.53 90 PRO A CA 1
ATOM 760 C C . PRO A 1 90 ? 19.975 3.108 -21.844 1.00 57.53 90 PRO A C 1
ATOM 762 O O . PRO A 1 90 ? 19.726 4.133 -21.208 1.00 57.53 90 PRO A O 1
ATOM 765 N N . ALA A 1 91 ? 19.949 3.072 -23.181 1.00 55.72 91 ALA A N 1
ATOM 766 C CA . ALA A 1 91 ? 19.680 4.240 -24.019 1.00 55.72 91 ALA A CA 1
ATOM 767 C C . ALA A 1 91 ? 18.189 4.621 -24.022 1.00 55.72 91 ALA A C 1
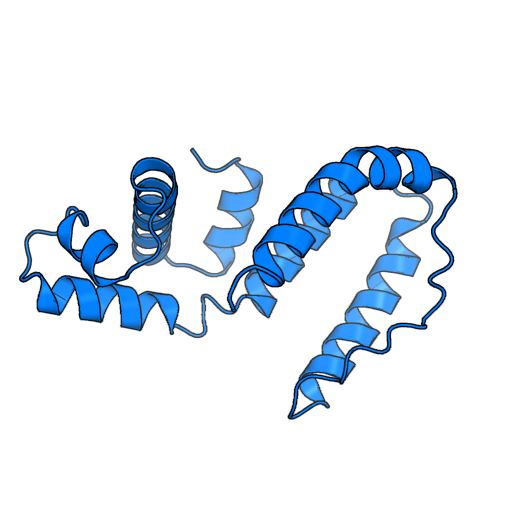ATOM 769 O O . ALA A 1 91 ? 17.844 5.794 -23.864 1.00 55.72 91 ALA A O 1
ATOM 770 N N . MET A 1 92 ? 17.292 3.634 -24.127 1.00 50.16 92 MET A N 1
ATOM 771 C CA . MET A 1 92 ? 15.846 3.872 -24.092 1.00 50.16 92 MET A CA 1
ATOM 772 C C . MET A 1 92 ? 15.360 4.351 -22.719 1.00 50.16 92 MET A C 1
ATOM 774 O O . MET A 1 92 ? 14.600 5.318 -22.638 1.00 50.16 92 MET A O 1
ATOM 778 N N . ALA A 1 93 ? 15.806 3.707 -21.636 1.00 53.03 93 ALA A N 1
ATOM 779 C CA . ALA A 1 93 ? 15.336 4.016 -20.286 1.00 53.03 93 ALA A CA 1
ATOM 780 C C . ALA A 1 93 ? 15.769 5.414 -19.815 1.00 53.03 93 ALA A C 1
ATOM 782 O O . ALA A 1 93 ? 15.000 6.093 -19.136 1.00 53.03 93 ALA A O 1
ATOM 783 N N . LYS A 1 94 ? 16.969 5.869 -20.200 1.00 54.72 94 LYS A N 1
ATOM 784 C CA . LYS A 1 94 ? 17.477 7.199 -19.835 1.00 54.72 94 LYS A CA 1
ATOM 785 C C . LYS A 1 94 ? 16.692 8.321 -20.527 1.00 54.72 94 LYS A C 1
ATOM 787 O O . LYS A 1 94 ? 16.241 9.246 -19.857 1.00 54.72 94 LYS A O 1
ATOM 792 N N . ASN A 1 95 ? 16.433 8.176 -21.828 1.00 54.84 95 ASN A N 1
ATOM 793 C CA . ASN A 1 95 ? 15.660 9.153 -22.602 1.00 54.84 95 ASN A CA 1
ATOM 794 C C . ASN A 1 95 ? 14.200 9.250 -22.132 1.00 54.84 95 ASN A C 1
ATOM 796 O O . ASN A 1 95 ? 13.653 10.346 -22.013 1.00 54.84 95 ASN A O 1
ATOM 800 N N . TRP A 1 96 ? 13.568 8.117 -21.813 1.00 48.28 96 TRP A N 1
ATOM 801 C CA . TRP A 1 96 ? 12.193 8.106 -21.306 1.00 48.28 96 TRP A CA 1
ATOM 802 C C . TRP A 1 96 ? 12.074 8.710 -19.905 1.00 48.28 96 TRP A C 1
ATOM 804 O O . TRP A 1 96 ? 11.124 9.444 -19.635 1.00 48.28 96 TRP A O 1
ATOM 814 N N . GLN A 1 97 ? 13.036 8.435 -19.021 1.00 48.50 97 GLN A N 1
ATOM 815 C CA . GLN A 1 97 ? 13.011 8.913 -17.639 1.00 48.50 97 GLN A CA 1
ATOM 816 C C . GLN A 1 97 ? 13.110 10.445 -17.560 1.00 48.50 97 GLN A C 1
ATOM 818 O O . GLN A 1 97 ? 12.325 11.070 -16.846 1.00 48.50 97 GLN A O 1
ATOM 823 N N . GLU A 1 98 ? 14.021 11.057 -18.320 1.00 54.28 98 GLU A N 1
ATOM 824 C CA . GLU A 1 98 ? 14.187 12.517 -18.356 1.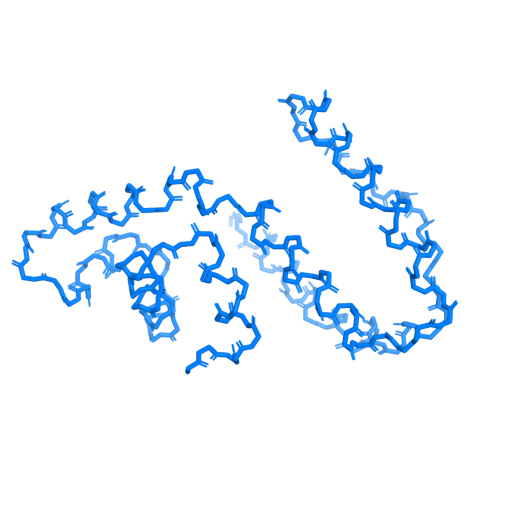00 54.28 98 GLU A CA 1
ATOM 825 C C . GLU A 1 98 ? 12.999 13.206 -19.047 1.00 54.28 98 GLU A C 1
ATOM 827 O O . GLU A 1 98 ? 12.463 14.187 -18.529 1.00 54.28 98 GLU A O 1
ATOM 832 N N . SER A 1 99 ? 12.517 12.655 -20.168 1.00 55.81 99 SER A N 1
ATOM 833 C CA . SER A 1 99 ? 11.373 13.210 -20.903 1.00 55.81 99 SER A CA 1
ATOM 834 C C . SER A 1 99 ? 10.086 13.179 -20.079 1.00 55.81 99 SER A C 1
ATOM 836 O O . SER A 1 99 ? 9.341 14.159 -20.056 1.00 55.81 99 SER A O 1
ATOM 838 N N . TRP A 1 100 ? 9.803 12.071 -19.393 1.00 50.44 100 TRP A N 1
ATOM 839 C CA . TRP A 1 100 ? 8.575 11.920 -18.617 1.00 50.44 100 TRP A CA 1
AT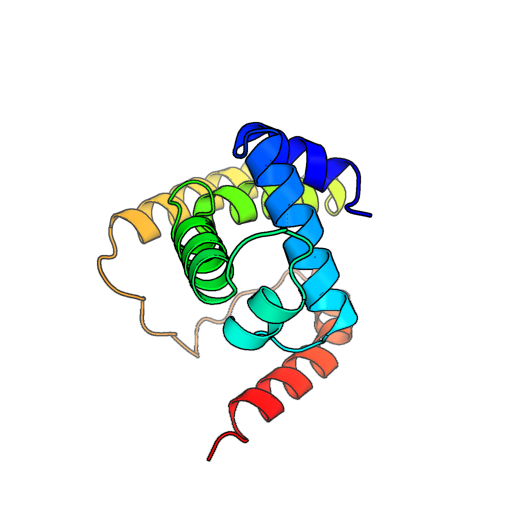OM 840 C C . TRP A 1 100 ? 8.597 12.750 -17.328 1.00 50.44 100 TRP A C 1
ATOM 842 O O . TRP A 1 100 ? 7.628 13.451 -17.044 1.00 50.44 100 TRP A O 1
ATOM 852 N N . TYR A 1 101 ? 9.715 12.754 -16.591 1.00 50.09 101 TYR A N 1
ATOM 853 C CA . TYR A 1 101 ? 9.870 13.562 -15.374 1.00 50.09 101 TYR A CA 1
ATOM 854 C C . TYR A 1 101 ? 9.736 15.065 -15.655 1.00 50.09 101 TYR A C 1
ATOM 856 O O . TYR A 1 101 ? 9.050 15.776 -14.919 1.00 50.09 101 TYR A O 1
ATOM 864 N N . ASN A 1 102 ? 10.333 15.543 -16.752 1.00 55.34 102 ASN A N 1
ATOM 865 C CA . ASN A 1 102 ? 10.195 16.936 -17.173 1.00 55.34 102 ASN A CA 1
ATOM 866 C C . ASN A 1 102 ? 8.762 17.263 -17.595 1.00 55.34 102 ASN A C 1
ATOM 868 O O . ASN A 1 102 ? 8.259 18.320 -17.232 1.00 55.34 102 ASN A O 1
ATOM 872 N N . THR A 1 103 ? 8.081 16.341 -18.280 1.00 57.75 103 THR A N 1
ATOM 873 C CA . THR A 1 103 ? 6.683 16.533 -18.691 1.00 57.75 103 THR A CA 1
ATOM 874 C C . THR A 1 103 ? 5.779 16.694 -17.468 1.00 57.75 103 THR A C 1
ATOM 876 O O . THR A 1 103 ? 5.095 17.702 -17.359 1.00 57.75 103 THR A O 1
ATOM 879 N N . ILE A 1 104 ? 5.844 15.770 -16.503 1.00 48.78 104 ILE A N 1
ATOM 880 C CA . ILE A 1 104 ? 5.006 15.793 -15.291 1.00 48.78 104 ILE A CA 1
ATOM 881 C C . ILE A 1 104 ? 5.241 17.058 -14.454 1.00 48.78 104 ILE A C 1
ATOM 883 O O . ILE A 1 104 ? 4.287 17.646 -13.953 1.00 48.78 104 ILE A O 1
ATOM 887 N N . ASN A 1 105 ? 6.496 17.491 -14.306 1.00 52.97 105 ASN A N 1
ATOM 888 C CA . ASN A 1 105 ? 6.828 18.666 -13.493 1.00 52.97 105 ASN A CA 1
ATOM 889 C C . ASN A 1 105 ? 6.527 20.002 -14.186 1.00 52.97 105 ASN A C 1
ATOM 891 O O . ASN A 1 105 ? 6.425 21.023 -13.509 1.00 52.97 105 ASN A O 1
ATOM 895 N N . GLN A 1 106 ? 6.404 20.014 -15.514 1.00 50.16 106 GLN A N 1
ATOM 896 C CA . GLN A 1 106 ? 6.054 21.208 -16.288 1.00 50.16 106 GLN A CA 1
ATOM 897 C C . GLN A 1 106 ? 4.545 21.320 -16.534 1.00 50.16 106 GLN A C 1
ATOM 899 O O . GLN A 1 106 ? 4.034 22.421 -16.735 1.00 50.16 106 GLN A O 1
ATOM 904 N N . THR A 1 107 ? 3.808 20.210 -16.488 1.00 43.97 107 THR A N 1
ATOM 905 C CA . THR A 1 107 ? 2.356 20.212 -16.670 1.00 43.97 107 THR A CA 1
ATOM 906 C C . THR A 1 107 ? 1.632 20.414 -15.345 1.00 43.97 107 THR A C 1
ATOM 908 O O . THR A 1 107 ? 1.712 19.589 -14.442 1.00 43.97 107 THR A O 1
ATOM 911 N N . SER A 1 108 ? 0.865 21.497 -15.243 1.00 46.09 108 SER A N 1
ATOM 912 C CA . SER A 1 108 ? -0.024 21.779 -14.103 1.00 46.09 108 SER A CA 1
ATOM 913 C C . SER A 1 108 ? -1.404 21.114 -14.240 1.00 46.09 108 SER A C 1
ATOM 915 O O . SER A 1 108 ? -2.238 21.234 -13.345 1.00 46.09 108 SER A O 1
ATOM 917 N N . GLN A 1 109 ? -1.654 20.423 -15.356 1.00 45.91 109 GLN A N 1
ATOM 918 C CA . GLN A 1 109 ? -2.922 19.788 -15.726 1.00 45.91 109 GLN A CA 1
ATOM 919 C C . GLN A 1 109 ? -2.632 18.478 -16.476 1.00 45.91 109 GLN A C 1
ATOM 921 O O . GLN A 1 109 ? -1.556 18.334 -17.060 1.00 45.91 109 GLN A O 1
ATOM 926 N N . PHE A 1 110 ? -3.566 17.522 -16.470 1.00 43.44 110 PHE A N 1
ATOM 927 C CA . PHE A 1 110 ? -3.432 16.316 -17.293 1.00 43.44 110 PHE A CA 1
ATOM 928 C C . PHE A 1 110 ? -3.400 16.712 -18.773 1.00 43.44 110 PHE A C 1
ATOM 930 O O . PHE A 1 110 ? -4.269 17.452 -19.229 1.00 43.44 110 PHE A O 1
ATOM 937 N N . LEU A 1 111 ? -2.395 16.236 -19.513 1.00 50.53 111 LEU A N 1
ATOM 938 C CA . LEU A 1 111 ? -2.357 16.410 -20.963 1.00 50.53 111 LEU A CA 1
ATOM 939 C C . LEU A 1 111 ? -3.547 15.682 -21.586 1.00 50.53 111 LEU A C 1
ATOM 941 O O . LEU A 1 111 ? -3.839 14.540 -21.228 1.00 50.53 111 LEU A O 1
ATOM 945 N N . GLU A 1 112 ? -4.208 16.351 -22.522 1.00 42.78 112 GLU A N 1
ATOM 946 C CA . GLU A 1 112 ? -5.311 15.779 -23.279 1.00 42.78 112 GLU A CA 1
ATOM 947 C C . GLU A 1 112 ? -4.812 14.557 -24.063 1.00 42.78 112 GLU A C 1
ATOM 949 O O . GLU A 1 112 ? -3.748 14.591 -24.694 1.00 42.78 112 GLU A O 1
ATOM 954 N N . TYR A 1 113 ? -5.546 13.447 -23.972 1.00 41.22 113 TYR A N 1
ATOM 955 C CA . TYR A 1 113 ? -5.186 12.222 -24.674 1.00 41.22 113 TYR A CA 1
ATOM 956 C C . TYR A 1 113 ? -5.273 12.464 -26.185 1.00 41.22 113 TYR A C 1
ATOM 958 O O . TYR A 1 113 ? -6.337 12.746 -26.725 1.00 41.22 113 TYR A O 1
ATOM 966 N N . GLN A 1 114 ? -4.136 12.371 -26.871 1.00 48.56 114 GLN A N 1
ATOM 967 C CA . GLN A 1 114 ? -4.067 12.476 -28.325 1.00 48.56 114 GLN A CA 1
ATOM 968 C C . GLN A 1 114 ? -4.250 11.066 -28.909 1.00 48.56 114 GLN A C 1
ATOM 970 O O . GLN A 1 114 ? -3.280 10.310 -28.977 1.00 48.56 114 GLN A O 1
ATOM 975 N N . GLU A 1 115 ? -5.473 10.722 -29.336 1.00 51.56 115 GLU A N 1
ATOM 976 C CA . GLU A 1 115 ? -5.841 9.410 -29.921 1.00 51.56 115 GLU A CA 1
ATOM 977 C C . GLU A 1 115 ? -4.924 8.959 -31.074 1.00 51.56 115 GLU A C 1
ATOM 979 O O . GLU A 1 115 ? -4.754 7.767 -31.310 1.00 51.56 115 GLU A O 1
ATOM 984 N N . ASN A 1 116 ? -4.270 9.898 -31.764 1.00 46.41 116 ASN A N 1
ATOM 985 C CA . ASN A 1 116 ? -3.613 9.649 -33.049 1.00 46.41 116 ASN A CA 1
ATOM 986 C C . ASN A 1 116 ? -2.079 9.615 -33.009 1.00 46.41 116 ASN A C 1
ATOM 988 O O . ASN A 1 116 ? -1.430 9.798 -34.043 1.00 46.41 116 ASN A O 1
ATOM 992 N N . LYS A 1 117 ? -1.450 9.378 -31.852 1.00 51.03 117 LYS A N 1
ATOM 993 C CA . LYS A 1 117 ? -0.005 9.112 -31.847 1.00 51.03 117 LYS A CA 1
ATOM 994 C C . LYS A 1 117 ? 0.221 7.676 -32.319 1.00 51.03 117 LYS A C 1
ATOM 996 O O . LYS A 1 117 ? 0.117 6.746 -31.528 1.00 51.03 117 LYS A O 1
ATOM 1001 N N . GLN A 1 118 ? 0.536 7.492 -33.604 1.00 51.25 118 GLN A N 1
ATOM 1002 C CA . GLN A 1 118 ? 1.053 6.217 -34.109 1.00 51.25 118 GLN A CA 1
ATOM 1003 C C . GLN A 1 118 ? 2.369 5.912 -33.384 1.00 51.25 118 GLN A C 1
ATOM 1005 O O . GLN A 1 118 ? 3.440 6.401 -33.744 1.00 51.25 118 GLN A O 1
ATOM 1010 N N . VAL A 1 119 ? 2.278 5.156 -32.292 1.00 58.59 119 VAL A N 1
ATOM 1011 C CA . VAL A 1 119 ? 3.443 4.637 -31.586 1.00 58.59 119 VAL A CA 1
ATOM 1012 C C . VAL A 1 119 ? 3.941 3.463 -32.410 1.00 58.59 119 VAL A C 1
ATOM 1014 O O . VAL A 1 119 ? 3.244 2.462 -32.544 1.00 58.59 119 VAL A O 1
ATOM 1017 N N . ASN A 1 120 ? 5.132 3.597 -32.988 1.00 62.03 120 ASN A N 1
ATOM 1018 C CA . ASN A 1 120 ? 5.755 2.511 -33.728 1.00 62.03 120 ASN A CA 1
ATOM 1019 C C . ASN A 1 120 ? 6.180 1.433 -32.718 1.00 62.03 120 ASN A C 1
ATOM 1021 O O . ASN A 1 120 ? 7.193 1.579 -32.028 1.00 62.03 120 ASN A O 1
ATOM 1025 N N . VAL A 1 121 ? 5.335 0.419 -32.534 1.00 60.66 121 VAL A N 1
ATOM 1026 C CA . VAL A 1 121 ? 5.566 -0.657 -31.569 1.00 60.66 121 VAL A CA 1
ATOM 1027 C C . VAL A 1 121 ? 6.612 -1.612 -32.152 1.00 60.66 121 VAL A C 1
ATOM 1029 O O . VAL A 1 121 ? 6.402 -2.124 -33.245 1.00 60.66 121 VAL A O 1
ATOM 1032 N N . PRO A 1 122 ? 7.720 -1.894 -31.444 1.00 75.75 122 PRO A N 1
ATOM 1033 C CA . PRO A 1 122 ? 8.701 -2.881 -31.886 1.00 75.75 122 PRO A CA 1
ATOM 1034 C C . PRO A 1 122 ? 8.074 -4.259 -32.137 1.00 75.75 122 PRO A C 1
ATOM 1036 O O . PRO A 1 122 ? 7.362 -4.763 -31.268 1.00 75.75 122 PRO A O 1
ATOM 1039 N N . ASP A 1 123 ? 8.426 -4.915 -33.248 1.00 72.25 123 ASP A N 1
ATOM 1040 C CA . ASP A 1 123 ? 7.837 -6.199 -33.676 1.00 72.25 123 ASP A CA 1
ATOM 1041 C C . ASP A 1 123 ? 7.885 -7.292 -32.595 1.00 72.25 123 ASP A C 1
ATOM 1043 O O . ASP A 1 123 ? 6.953 -8.076 -32.428 1.00 72.25 123 ASP A O 1
ATOM 1047 N N . LYS A 1 124 ? 8.941 -7.286 -31.769 1.00 72.56 124 LYS A N 1
ATOM 1048 C CA . LYS A 1 124 ? 9.115 -8.201 -30.626 1.00 72.56 124 LYS A CA 1
ATOM 1049 C C . LYS A 1 124 ? 8.018 -8.099 -29.555 1.00 72.56 124 LYS A C 1
ATOM 1051 O O . LYS A 1 124 ? 7.886 -9.003 -28.737 1.00 72.56 124 LYS A O 1
ATOM 1056 N N . LEU A 1 125 ? 7.263 -7.000 -29.525 1.00 61.97 125 LEU A N 1
ATOM 1057 C CA . LEU A 1 125 ? 6.200 -6.735 -28.551 1.00 61.97 125 LEU A CA 1
ATOM 1058 C C . LEU A 1 125 ? 4.799 -7.009 -29.095 1.00 61.97 125 LEU A C 1
ATOM 1060 O O . LEU A 1 125 ? 3.864 -7.082 -28.297 1.00 61.97 125 LEU A O 1
ATOM 1064 N N . ILE A 1 126 ? 4.655 -7.193 -30.411 1.00 71.00 126 ILE A N 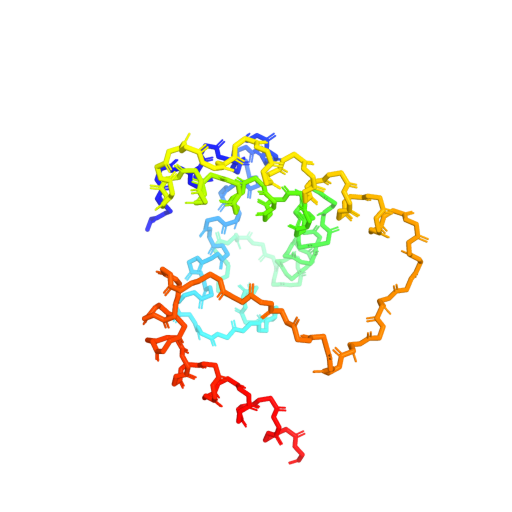1
ATOM 1065 C CA . ILE A 1 126 ? 3.363 -7.449 -31.060 1.00 71.00 126 ILE A CA 1
ATOM 1066 C C . ILE A 1 126 ? 2.659 -8.675 -30.450 1.00 71.00 126 ILE A C 1
ATOM 1068 O O . ILE A 1 126 ? 1.514 -8.520 -30.031 1.00 71.00 126 ILE A O 1
ATOM 1072 N N . PRO A 1 127 ? 3.321 -9.834 -30.235 1.00 76.50 127 PRO A N 1
ATOM 1073 C CA . PRO A 1 127 ? 2.647 -11.003 -29.659 1.00 76.50 127 PRO A CA 1
ATOM 1074 C C . PRO A 1 127 ? 2.122 -10.765 -28.236 1.00 76.50 127 PRO A C 1
ATOM 1076 O O . PRO A 1 127 ? 1.110 -11.325 -27.822 1.00 76.50 127 PRO A O 1
ATOM 1079 N N . LEU A 1 128 ? 2.813 -9.927 -27.459 1.00 68.25 128 LEU A N 1
ATOM 1080 C CA . LEU A 1 128 ? 2.420 -9.610 -26.087 1.00 68.25 128 LEU A CA 1
ATOM 1081 C C . LEU A 1 128 ? 1.242 -8.629 -26.065 1.00 68.25 128 LEU A C 1
ATOM 1083 O O . LEU A 1 128 ? 0.336 -8.775 -25.249 1.00 68.25 128 LEU A O 1
ATOM 1087 N N . LEU A 1 129 ? 1.223 -7.675 -26.996 1.00 67.69 129 LEU A N 1
ATOM 1088 C CA . LEU A 1 129 ? 0.080 -6.797 -27.237 1.00 67.69 129 LEU A CA 1
ATOM 1089 C C . LEU A 1 129 ? -1.159 -7.584 -27.658 1.00 67.69 129 LEU A C 1
ATOM 1091 O O . LEU A 1 129 ? -2.224 -7.365 -27.090 1.00 67.69 129 LEU A O 1
ATOM 1095 N N . GLU A 1 130 ? -1.010 -8.541 -28.571 1.00 75.88 130 GLU A N 1
ATOM 1096 C CA . GLU A 1 130 ? -2.098 -9.426 -29.001 1.00 75.88 130 GLU A CA 1
ATOM 1097 C C . GLU A 1 130 ? -2.651 -10.263 -27.839 1.00 75.88 130 GLU A C 1
ATOM 1099 O O . GLU A 1 130 ? -3.865 -10.382 -27.686 1.00 75.88 130 GLU A O 1
ATOM 1104 N N . LEU A 1 131 ? -1.787 -10.774 -26.953 1.00 73.12 131 LEU A N 1
ATOM 1105 C CA . LEU A 1 131 ? -2.210 -11.480 -25.735 1.00 73.12 131 LEU A CA 1
ATOM 1106 C C . LEU A 1 131 ? -2.949 -10.574 -24.738 1.00 73.12 131 LEU A C 1
ATOM 1108 O O . LEU A 1 131 ? -3.816 -11.041 -23.994 1.00 73.12 131 LEU A O 1
ATOM 1112 N N . CYS A 1 132 ? -2.598 -9.289 -24.690 1.00 60.53 132 CYS A N 1
ATOM 1113 C CA . CYS A 1 132 ? -3.190 -8.312 -23.778 1.00 60.53 132 CYS A CA 1
ATOM 1114 C C . CYS A 1 132 ? -4.459 -7.645 -24.332 1.00 60.53 132 CYS A C 1
ATOM 1116 O O . CYS A 1 132 ? -5.274 -7.165 -23.538 1.00 60.53 132 CYS A O 1
ATOM 1118 N N . LEU A 1 133 ? -4.653 -7.649 -25.654 1.00 72.94 133 LEU A N 1
ATOM 1119 C CA . LEU A 1 133 ? -5.771 -7.008 -26.353 1.00 72.94 133 LEU A CA 1
ATOM 1120 C C . LEU A 1 133 ? -7.149 -7.374 -25.767 1.00 72.94 133 LEU A C 1
ATOM 1122 O O . LEU A 1 133 ? -7.900 -6.456 -25.432 1.00 72.94 133 LEU A O 1
ATOM 1126 N N . PRO A 1 134 ? -7.465 -8.661 -25.496 1.00 72.31 134 PRO A N 1
ATOM 1127 C CA . PRO A 1 134 ? -8.782 -9.046 -24.988 1.00 72.31 134 PRO A CA 1
ATOM 1128 C C . PRO A 1 134 ? -9.077 -8.459 -23.603 1.00 72.31 134 PRO A C 1
ATOM 1130 O O . PRO A 1 134 ? -10.225 -8.185 -23.256 1.00 72.31 134 PRO A O 1
ATOM 1133 N N . TYR A 1 135 ? -8.042 -8.265 -22.782 1.00 63.94 135 TYR A N 1
ATOM 1134 C CA . TYR A 1 135 ? -8.182 -7.674 -21.452 1.00 63.94 135 TYR A CA 1
ATOM 1135 C C . TYR A 1 135 ? -8.382 -6.163 -21.535 1.00 63.94 135 TYR A C 1
ATOM 1137 O O . TYR A 1 135 ? -9.164 -5.613 -20.759 1.00 63.94 135 TYR A O 1
ATOM 1145 N N . TYR A 1 136 ? -7.700 -5.511 -22.480 1.00 65.50 136 TYR A N 1
ATOM 1146 C CA . TYR A 1 136 ? -7.851 -4.084 -22.728 1.00 65.50 136 TYR A CA 1
ATOM 1147 C C . TYR A 1 136 ? -9.246 -3.760 -23.267 1.00 65.50 136 TYR A C 1
ATOM 1149 O O . TYR A 1 136 ? -9.921 -2.901 -22.712 1.00 65.50 136 TYR A O 1
ATOM 1157 N N . GLU A 1 137 ? -9.731 -4.507 -24.259 1.00 70.19 137 GLU A N 1
ATOM 1158 C CA . GLU A 1 137 ? -11.092 -4.362 -24.790 1.00 70.19 137 GLU A CA 1
ATOM 1159 C C . GLU A 1 137 ? -12.149 -4.594 -23.710 1.00 70.19 137 GLU A C 1
ATOM 1161 O O . GLU A 1 137 ? -13.102 -3.827 -23.580 1.00 70.19 137 GLU A O 1
ATOM 1166 N N . LYS A 1 138 ? -11.950 -5.611 -22.864 1.00 66.88 138 LYS A N 1
ATOM 1167 C CA . LYS A 1 138 ? -12.850 -5.885 -21.745 1.00 66.88 138 LYS A CA 1
ATOM 1168 C C . LYS A 1 138 ? -12.876 -4.733 -20.736 1.00 66.88 138 LYS A C 1
ATOM 1170 O O . LYS A 1 138 ? -13.952 -4.364 -20.278 1.00 66.88 138 LYS A O 1
ATOM 1175 N N . LEU A 1 139 ? -11.721 -4.156 -20.398 1.00 51.59 139 LEU A N 1
ATOM 1176 C CA . LEU A 1 139 ? -11.630 -2.975 -19.532 1.00 51.59 139 LEU A CA 1
ATOM 1177 C C . LEU A 1 139 ? -12.278 -1.747 -20.171 1.00 51.59 139 LEU A C 1
ATOM 1179 O O . LEU A 1 139 ? -13.014 -1.040 -19.491 1.00 51.59 139 LEU A O 1
ATOM 1183 N N . ASN A 1 140 ? -12.055 -1.530 -21.465 1.00 60.53 140 ASN A N 1
ATOM 1184 C CA . ASN A 1 140 ? -12.632 -0.412 -22.198 1.00 60.53 140 ASN A CA 1
ATOM 1185 C C . ASN A 1 140 ? -14.165 -0.494 -22.206 1.00 60.53 140 ASN A C 1
ATOM 1187 O O . ASN A 1 140 ? -14.848 0.463 -21.852 1.00 60.53 140 ASN A O 1
ATOM 1191 N N . ASN A 1 141 ? -14.704 -1.686 -22.471 1.00 64.12 141 ASN A N 1
ATOM 1192 C CA . ASN A 1 141 ? -16.136 -1.956 -22.373 1.00 64.12 141 ASN A CA 1
ATOM 1193 C C . ASN A 1 141 ? -16.676 -1.701 -20.959 1.00 64.12 141 ASN A C 1
ATOM 1195 O O . ASN A 1 141 ? -17.787 -1.208 -20.814 1.00 64.12 141 ASN A O 1
ATOM 1199 N N . TYR A 1 142 ? -15.921 -1.998 -19.898 1.00 56.66 142 TYR A N 1
ATOM 1200 C CA . TYR A 1 142 ? -16.352 -1.648 -18.540 1.00 56.66 142 TYR A CA 1
ATOM 1201 C C . TYR A 1 142 ? -16.319 -0.140 -18.269 1.00 56.66 142 TYR A C 1
ATOM 1203 O O . TYR A 1 142 ? -17.170 0.334 -17.527 1.00 56.66 142 TYR A O 1
ATOM 1211 N N . CYS A 1 143 ? -15.388 0.613 -18.858 1.00 48.34 143 CYS A N 1
ATOM 1212 C CA . CYS A 1 143 ? -15.318 2.068 -18.696 1.00 48.34 143 CYS A CA 1
ATOM 1213 C C . CYS A 1 143 ? -16.479 2.805 -19.381 1.00 48.34 143 CYS A C 1
ATOM 1215 O O . CYS A 1 143 ? -16.948 3.800 -18.840 1.00 48.34 143 CYS A O 1
ATOM 1217 N N . PHE A 1 144 ? -16.959 2.312 -20.527 1.00 46.59 144 PHE A N 1
ATOM 1218 C CA . PHE A 1 144 ? -18.053 2.934 -21.289 1.00 46.59 144 PHE A CA 1
ATOM 1219 C C . PHE A 1 144 ? -19.465 2.463 -20.896 1.00 46.59 144 PHE A C 1
ATOM 1221 O O . PHE A 1 144 ? -20.440 3.009 -21.390 1.00 46.59 144 PHE A O 1
ATOM 1228 N N . ASN A 1 145 ? -19.600 1.484 -19.997 1.00 46.94 145 ASN A N 1
ATOM 1229 C CA . ASN A 1 145 ? -20.899 0.992 -19.507 1.00 46.94 145 ASN A CA 1
ATOM 1230 C C . ASN A 1 145 ? -21.319 1.625 -18.159 1.00 46.94 145 ASN A C 1
ATOM 1232 O O . ASN A 1 145 ? -22.038 1.001 -17.380 1.00 46.94 145 ASN A O 1
ATOM 1236 N N . PHE A 1 146 ? -20.845 2.839 -17.862 1.00 42.72 146 PHE A N 1
ATOM 1237 C CA . PHE A 1 146 ? -21.232 3.637 -16.686 1.00 42.72 146 PHE A CA 1
ATOM 1238 C C . PHE A 1 146 ? -22.151 4.820 -17.056 1.00 42.72 146 PHE A C 1
ATOM 1240 O O . PHE A 1 146 ? -22.045 5.881 -16.441 1.00 42.72 146 PHE A O 1
ATOM 1247 N N . ASP A 1 147 ? -23.041 4.626 -18.033 1.00 39.34 147 ASP A N 1
ATOM 1248 C CA . ASP A 1 147 ? -24.192 5.510 -18.286 1.00 39.34 147 ASP A CA 1
ATOM 1249 C C . ASP A 1 147 ? -25.455 4.985 -17.580 1.00 39.34 147 ASP A C 1
ATOM 1251 O O . ASP A 1 147 ? -25.738 3.765 -17.683 1.00 39.34 147 ASP A O 1
#

Foldseek 3Di:
DDPPVLVVLLVVLDDPVLVVVVVLQVVQCVVVVDPDLLSSLVPRPDPDDSVVSSVVVVCSCPDPSVPCVRSVLSVVLVVCPVVDDDPPPPVVVVVCVVVVVVVVVVDPDDDDDDPPPPDPDPPVCVVVCVVCVVVVVVVVVVVVPPD

Secondary structure (DSSP, 8-state):
---HHHHHHHHHHS-HHHHHHHHHHHHHHHHH----HHHHHHH---SS-HHHHHHHHHHHHT-GGG-HHHHHHHHHHHHHHHHS-TTSHHHHHHHHHHHHHHHHHH-SSPPPP-TT------GGGHHHHHHHHHHHHHHHHHHH---

pLDDT: mean 72.76, std 16.43, range [39.34, 95.25]

Radius of gyration: 19.09 Å; chains: 1; bounding box: 46×34×52 Å

Sequence (147 aa):
MFPSFYQKILEKYLNNKQLITLKVLVYLLQTQKDVRIERLAANLPLPIEQNSRRRHIQRFLNAQKLSIVLIWFDIIKELISKLFIPDDLPAMAKNWQESWYNTINQTSQFLEYQENKQVNVPDKLIPLLELCLPYYEKLNNYCFNFD